Protein AF-A0A2S9FLQ2-F1 (afdb_monomer)

Nearest PDB structures (foldseek):
  8p84-assembly1_A  TM=8.919E-01  e=2.067E-14  Thermoanaerobacterales bacterium
  2yg7-assembly2_B  TM=8.936E-01  e=4.300E-13  Rhodococcus erythropolis
  3rha-assembly1_A  TM=8.968E-01  e=7.988E-13  Paenarthrobacter aurescens TC1
  2yg5-assembly1_A-2  TM=8.968E-01  e=7.508E-13  Rhodococcus erythropolis
  8i6i-assembly1_C  TM=8.805E-01  e=1.012E-11  Acinetobacter sp. YT-02

Radius of gyration: 21.96 Å; Cα contacts (8 Å, |Δi|>4): 273; chains: 1; bounding box: 47×31×59 Å

Structure (mmCIF, N/CA/C/O backbone):
data_AF-A0A2S9FLQ2-F1
#
_entry.id   AF-A0A2S9FLQ2-F1
#
loop_
_atom_site.group_PDB
_atom_site.id
_atom_site.type_symbol
_atom_site.label_atom_id
_atom_site.label_alt_id
_atom_site.label_comp_id
_atom_site.label_asym_id
_atom_site.label_entity_id
_atom_site.label_seq_id
_atom_site.pdbx_PDB_ins_code
_atom_site.Cartn_x
_atom_site.Cartn_y
_atom_site.Cartn_z
_atom_site.occupancy
_atom_site.B_iso_or_equiv
_atom_site.auth_seq_id
_atom_site.auth_comp_id
_atom_site.auth_asym_id
_atom_site.auth_atom_id
_atom_site.pdbx_PDB_model_num
ATOM 1 N N . PRO A 1 1 ? 5.983 7.754 -16.427 1.00 94.06 1 PRO A N 1
ATOM 2 C CA . PRO A 1 1 ? 6.305 6.312 -16.487 1.00 94.06 1 PRO A CA 1
ATOM 3 C C . PRO A 1 1 ? 7.394 6.041 -17.525 1.00 94.06 1 PRO A C 1
ATOM 5 O O . PRO A 1 1 ? 7.397 6.729 -18.542 1.00 94.06 1 PRO A O 1
ATOM 8 N N . VAL A 1 2 ? 8.304 5.092 -17.286 1.00 97.19 2 VAL A N 1
ATOM 9 C CA . VAL A 1 2 ? 9.251 4.645 -18.326 1.00 97.19 2 VAL A CA 1
ATOM 10 C C . VAL A 1 2 ? 8.485 3.828 -19.366 1.00 97.19 2 VAL A C 1
ATOM 12 O O . VAL A 1 2 ? 7.647 3.011 -18.997 1.00 97.19 2 VAL A O 1
ATOM 15 N N . ARG A 1 3 ? 8.747 4.089 -20.649 1.00 97.44 3 ARG A N 1
ATOM 16 C CA . ARG A 1 3 ? 8.079 3.450 -21.792 1.00 97.44 3 ARG A CA 1
ATOM 17 C C . ARG A 1 3 ? 9.031 2.584 -22.598 1.00 97.44 3 ARG A C 1
ATOM 19 O O . ARG A 1 3 ? 8.656 1.485 -22.976 1.00 97.44 3 ARG A O 1
ATOM 26 N N . VAL A 1 4 ? 10.250 3.069 -22.830 1.00 98.31 4 VAL A N 1
ATOM 27 C CA . VAL A 1 4 ? 11.249 2.386 -23.660 1.00 98.31 4 VAL A CA 1
ATOM 28 C C . VAL A 1 4 ? 12.628 2.524 -23.024 1.00 98.31 4 VAL A C 1
ATOM 30 O O . VAL A 1 4 ? 12.974 3.594 -22.514 1.00 98.31 4 VAL A O 1
ATOM 33 N N . ILE A 1 5 ? 13.418 1.456 -23.064 1.00 98.38 5 ILE A N 1
ATOM 34 C CA . ILE A 1 5 ? 14.848 1.462 -22.758 1.00 98.38 5 ILE A CA 1
ATOM 35 C C . ILE A 1 5 ? 15.593 0.915 -23.975 1.00 98.38 5 ILE A C 1
ATOM 37 O O . ILE A 1 5 ? 15.502 -0.271 -24.291 1.00 98.38 5 ILE A O 1
ATOM 41 N N . THR A 1 6 ? 16.368 1.777 -24.626 1.00 98.50 6 THR A N 1
ATOM 42 C CA . THR A 1 6 ? 17.145 1.438 -25.821 1.00 98.50 6 THR A CA 1
ATOM 43 C C . THR A 1 6 ? 18.629 1.403 -25.497 1.00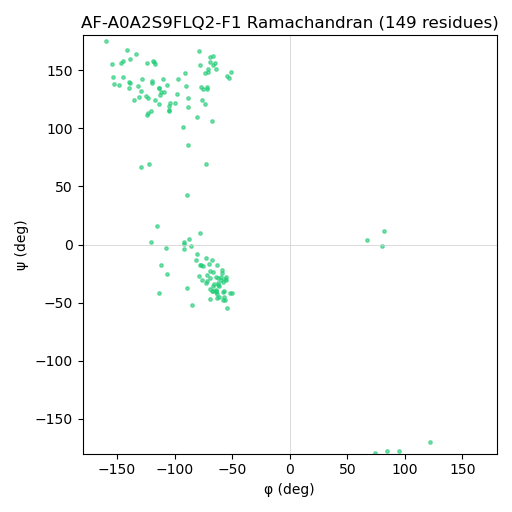 98.50 6 THR A C 1
ATOM 45 O O . THR A 1 6 ? 19.163 2.342 -24.912 1.00 98.50 6 THR A O 1
ATOM 48 N N . ARG A 1 7 ? 19.323 0.344 -25.911 1.00 98.00 7 ARG A N 1
ATOM 49 C CA . ARG A 1 7 ? 20.782 0.269 -25.910 1.00 98.00 7 ARG A CA 1
ATOM 50 C C . ARG A 1 7 ? 21.324 0.822 -27.222 1.00 98.00 7 ARG A C 1
ATOM 52 O O . ARG A 1 7 ? 21.068 0.276 -28.291 1.00 98.00 7 ARG A O 1
ATOM 59 N N . ASN A 1 8 ? 22.109 1.883 -27.116 1.00 97.56 8 ASN A N 1
ATOM 60 C CA . ASN A 1 8 ? 22.751 2.543 -28.242 1.00 97.56 8 ASN A CA 1
ATOM 61 C C . ASN A 1 8 ? 24.003 1.779 -28.703 1.00 97.56 8 ASN A C 1
ATOM 63 O O . ASN A 1 8 ? 24.539 0.916 -27.999 1.00 97.56 8 ASN A O 1
ATOM 67 N N . ILE A 1 9 ? 24.498 2.130 -29.894 1.00 96.44 9 ILE A N 1
ATOM 68 C CA . ILE A 1 9 ? 25.705 1.532 -30.493 1.00 96.44 9 ILE A CA 1
ATOM 69 C C . ILE A 1 9 ? 26.944 1.780 -29.618 1.00 96.44 9 ILE A C 1
ATOM 71 O O . ILE A 1 9 ? 27.790 0.901 -29.492 1.00 96.44 9 ILE A O 1
ATOM 75 N N . ASP A 1 10 ? 27.021 2.942 -28.966 1.00 96.62 10 ASP A N 1
ATOM 76 C CA . ASP A 1 10 ? 28.098 3.320 -28.039 1.00 96.62 10 ASP A CA 1
ATOM 77 C C . ASP A 1 10 ? 27.965 2.683 -26.639 1.00 96.62 10 ASP A C 1
ATOM 79 O O . ASP A 1 10 ? 28.682 3.050 -25.711 1.00 96.62 10 ASP A O 1
ATOM 83 N N . HIS A 1 11 ? 27.045 1.724 -26.489 1.00 94.94 11 HIS A N 1
ATOM 84 C CA . HIS A 1 11 ? 26.702 1.023 -25.252 1.00 94.94 11 HIS A CA 1
ATOM 85 C C . HIS A 1 11 ? 26.043 1.867 -24.160 1.00 94.94 11 HIS A C 1
ATOM 87 O O . HIS A 1 11 ? 25.739 1.320 -23.097 1.00 94.94 11 HIS A O 1
ATOM 93 N N . THR A 1 12 ? 25.751 3.143 -24.412 1.00 98.12 12 THR A N 1
ATOM 94 C CA . THR A 1 12 ? 24.873 3.911 -23.528 1.00 98.12 12 THR A CA 1
ATOM 95 C C . THR A 1 12 ? 23.432 3.410 -23.630 1.00 98.12 12 THR A C 1
ATOM 97 O O . THR A 1 12 ? 23.043 2.717 -24.574 1.00 98.12 12 THR A O 1
ATOM 100 N N . LEU A 1 13 ? 22.631 3.740 -22.625 1.00 98.56 13 LEU A N 1
ATOM 101 C CA . LEU A 1 13 ? 21.210 3.441 -22.562 1.00 98.56 13 LEU A CA 1
ATOM 102 C C . LEU A 1 13 ? 20.427 4.745 -22.655 1.00 98.56 13 LEU A C 1
ATOM 104 O O . LEU A 1 13 ? 20.704 5.686 -21.912 1.00 98.56 13 LEU A O 1
ATOM 108 N N . THR A 1 14 ? 19.427 4.772 -23.525 1.00 98.56 14 THR A N 1
ATOM 109 C CA . THR A 1 14 ? 18.437 5.841 -23.612 1.00 98.56 14 THR A CA 1
ATOM 110 C C . THR A 1 14 ? 17.133 5.364 -22.988 1.00 98.56 14 THR A C 1
ATOM 112 O O . THR A 1 14 ? 16.562 4.363 -23.411 1.00 98.56 14 THR A O 1
ATOM 115 N N . VAL A 1 15 ? 16.665 6.082 -21.970 1.00 98.50 15 VAL A N 1
ATOM 116 C CA . VAL A 1 15 ? 15.405 5.829 -21.268 1.00 98.50 15 VAL A CA 1
ATOM 117 C C . VAL A 1 15 ? 14.392 6.869 -21.714 1.00 98.50 15 VAL A C 1
ATOM 119 O O . VAL A 1 15 ? 14.561 8.057 -21.438 1.00 98.50 15 VAL A O 1
ATOM 122 N N . THR A 1 16 ? 13.326 6.429 -22.372 1.00 98.38 16 THR A N 1
ATOM 123 C CA . THR A 1 16 ? 12.200 7.283 -22.754 1.00 98.38 16 THR A CA 1
ATOM 124 C C . THR A 1 16 ? 11.078 7.125 -21.743 1.00 98.38 16 THR A C 1
ATOM 126 O O . THR A 1 16 ? 10.658 6.014 -21.411 1.00 98.38 16 THR A O 1
ATOM 129 N N . SER A 1 17 ? 10.576 8.250 -21.247 1.00 97.31 17 SER A N 1
ATOM 130 C CA . SER A 1 17 ? 9.494 8.306 -20.273 1.00 97.31 17 SER A CA 1
ATOM 131 C C . SER A 1 17 ? 8.543 9.461 -20.575 1.00 97.31 17 SER A C 1
ATOM 133 O O . SER A 1 17 ? 8.887 10.379 -21.317 1.00 97.31 17 SER A O 1
ATOM 135 N N . ASP A 1 18 ? 7.383 9.465 -19.921 1.00 94.44 18 ASP A N 1
ATOM 136 C CA . ASP A 1 18 ? 6.425 10.580 -20.003 1.00 94.44 18 ASP A CA 1
ATOM 137 C C . ASP A 1 18 ? 7.033 11.926 -19.538 1.00 94.44 18 ASP A C 1
ATOM 139 O O . ASP A 1 18 ? 6.549 12.988 -19.912 1.00 94.44 18 ASP A O 1
ATOM 143 N N . GLY A 1 19 ? 8.102 11.888 -18.729 1.00 94.81 19 GLY A N 1
ATOM 144 C CA . GLY A 1 19 ? 8.824 13.070 -18.244 1.00 94.81 19 GLY A CA 1
ATOM 145 C C . GLY A 1 19 ? 10.002 13.502 -19.123 1.00 94.81 19 GLY A C 1
ATOM 146 O O . GLY A 1 19 ? 10.708 14.439 -18.761 1.00 94.81 19 GLY A O 1
ATOM 147 N N . GLY A 1 20 ? 10.245 12.820 -20.246 1.00 96.62 20 GLY A N 1
ATOM 148 C CA . GLY A 1 20 ? 11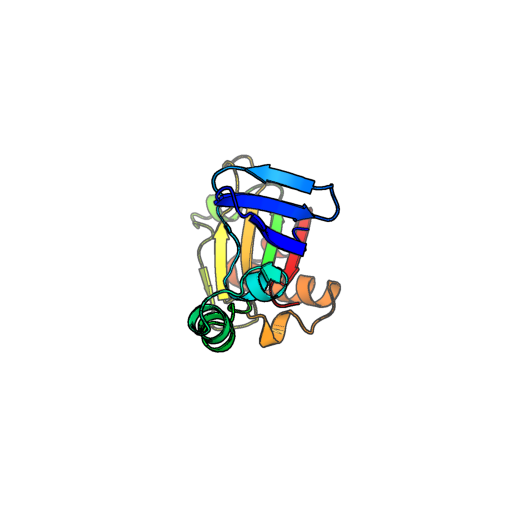.352 13.105 -21.155 1.00 96.62 20 GLY A CA 1
ATOM 149 C C . GLY A 1 20 ? 12.290 11.920 -21.374 1.00 96.62 20 GLY A C 1
ATOM 150 O O . GLY A 1 20 ? 12.000 10.778 -21.001 1.00 96.62 20 GLY A O 1
ATOM 151 N N . THR A 1 21 ? 13.417 12.217 -22.021 1.00 98.12 21 THR A N 1
ATOM 152 C CA . THR A 1 21 ? 14.434 11.238 -22.417 1.00 98.12 21 THR A CA 1
ATOM 153 C C . THR A 1 21 ? 15.72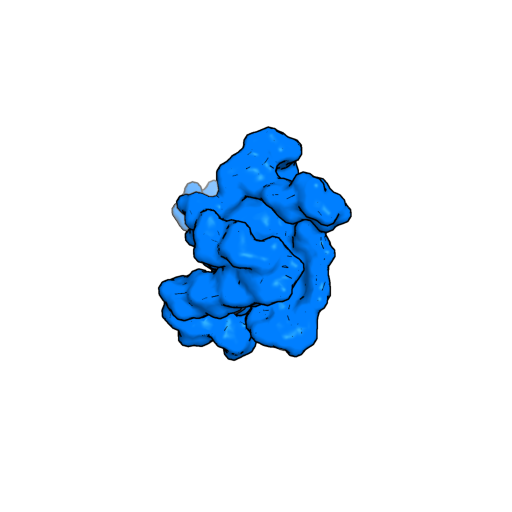7 11.470 -21.647 1.00 98.12 21 THR A C 1
ATOM 155 O O . THR A 1 21 ? 16.191 12.604 -21.538 1.00 98.12 21 THR A O 1
ATOM 158 N N . PHE A 1 22 ? 16.317 10.388 -21.148 1.00 98.12 22 PHE A N 1
ATOM 159 C CA . PHE A 1 22 ? 17.537 10.408 -20.346 1.00 98.12 22 PHE A CA 1
ATOM 160 C C . PHE A 1 22 ? 18.561 9.440 -20.934 1.00 98.12 22 PHE A C 1
ATOM 162 O O . PHE A 1 22 ? 18.190 8.348 -21.361 1.00 98.12 22 PHE A O 1
ATOM 169 N N . THR A 1 23 ? 19.841 9.807 -20.915 1.00 98.06 23 THR A N 1
ATOM 170 C CA . THR A 1 23 ? 20.939 8.925 -21.336 1.00 98.06 23 THR A CA 1
ATOM 171 C C . THR A 1 23 ? 21.814 8.583 -20.138 1.00 98.06 23 THR A C 1
ATOM 173 O O . THR A 1 23 ? 22.164 9.465 -19.354 1.00 98.06 23 THR A O 1
ATOM 176 N N . ALA A 1 24 ? 22.176 7.310 -19.992 1.00 97.94 24 ALA A N 1
ATOM 177 C CA . ALA A 1 24 ? 23.016 6.822 -18.904 1.00 97.94 24 ALA A CA 1
ATOM 178 C C . ALA A 1 24 ? 23.938 5.686 -19.369 1.00 97.94 24 ALA A C 1
ATOM 180 O O . ALA A 1 24 ? 23.646 4.992 -20.338 1.00 97.94 24 ALA A O 1
ATOM 181 N N . GLY A 1 25 ? 25.038 5.451 -18.650 1.00 98.19 25 GLY A N 1
ATOM 182 C CA . GLY A 1 25 ? 25.883 4.269 -18.875 1.00 98.19 25 GLY A CA 1
ATOM 183 C C . GLY A 1 25 ? 25.301 2.979 -18.282 1.00 98.19 25 GLY A C 1
ATOM 184 O O . GLY A 1 25 ? 25.715 1.881 -18.639 1.00 98.19 25 GLY A O 1
ATOM 185 N N . THR A 1 26 ? 24.348 3.081 -17.352 1.00 97.81 26 THR A N 1
ATOM 186 C CA . THR A 1 26 ? 23.712 1.935 -16.684 1.00 97.81 26 THR A CA 1
ATOM 187 C C . THR A 1 26 ? 22.313 2.324 -16.213 1.00 97.81 26 THR A C 1
ATOM 189 O O . THR A 1 26 ? 22.101 3.454 -15.778 1.00 97.81 26 THR A O 1
ATOM 192 N N . VAL A 1 27 ? 21.367 1.384 -16.279 1.00 97.50 27 VAL A N 1
ATOM 193 C CA . VAL A 1 27 ? 19.988 1.542 -15.794 1.00 97.50 27 VAL A CA 1
ATOM 194 C C . VAL A 1 27 ? 19.646 0.363 -14.887 1.00 97.50 27 VAL A C 1
ATOM 196 O O . VAL A 1 27 ? 19.867 -0.788 -15.258 1.00 97.50 27 VAL A O 1
ATOM 199 N N . VAL A 1 28 ? 19.081 0.646 -13.711 1.00 97.25 28 VAL A N 1
ATOM 200 C CA . VAL A 1 28 ? 18.546 -0.371 -12.795 1.00 97.25 28 VAL A CA 1
ATOM 201 C C . VAL A 1 28 ? 17.022 -0.352 -12.875 1.00 97.25 28 VAL A C 1
ATOM 203 O O . VAL A 1 28 ? 16.385 0.627 -12.494 1.00 97.25 28 VAL A O 1
ATOM 206 N N . VAL A 1 29 ? 16.427 -1.441 -13.362 1.00 95.94 29 VAL A N 1
ATOM 207 C CA . VAL A 1 29 ? 14.967 -1.595 -13.459 1.00 95.94 29 VAL A CA 1
ATOM 208 C C . VAL A 1 29 ? 14.428 -2.187 -12.153 1.00 95.94 29 VAL A C 1
ATOM 210 O O . VAL A 1 29 ? 14.268 -3.399 -12.013 1.00 95.94 29 VAL A O 1
ATOM 213 N N . ALA A 1 30 ? 14.169 -1.314 -11.178 1.00 96.38 30 ALA A N 1
ATOM 214 C CA . ALA A 1 30 ? 13.739 -1.668 -9.821 1.00 96.38 30 ALA A CA 1
ATOM 215 C C . ALA A 1 30 ? 12.207 -1.779 -9.669 1.00 96.38 30 ALA A C 1
ATOM 217 O O . ALA A 1 30 ? 11.634 -1.288 -8.700 1.00 96.38 30 ALA A O 1
ATOM 218 N N . VAL A 1 31 ? 11.535 -2.407 -10.639 1.00 94.31 31 VAL A N 1
ATOM 219 C CA . VAL A 1 31 ? 10.087 -2.686 -10.586 1.00 94.31 31 VAL A CA 1
ATOM 220 C C . VAL A 1 31 ? 9.816 -4.198 -10.581 1.00 94.31 31 VAL A C 1
ATOM 222 O O . VAL A 1 31 ? 10.665 -4.965 -11.073 1.00 94.31 31 VAL A O 1
ATOM 225 N N . PRO A 1 32 ? 8.654 -4.644 -10.049 1.00 92.31 32 PRO A N 1
ATOM 226 C CA . PRO A 1 32 ? 8.240 -6.044 -10.095 1.00 92.31 32 PRO A CA 1
ATOM 227 C C . PRO A 1 32 ? 8.318 -6.625 -11.514 1.00 92.31 32 PRO A C 1
ATOM 229 O O . PRO A 1 32 ? 8.091 -5.883 -12.474 1.00 92.31 32 PRO A O 1
ATOM 232 N N . PRO A 1 33 ? 8.613 -7.930 -11.679 1.00 91.19 33 PRO A N 1
ATOM 233 C CA . PRO A 1 33 ? 8.699 -8.563 -12.996 1.00 91.19 33 PRO A CA 1
ATOM 234 C C . PRO A 1 33 ? 7.484 -8.289 -13.887 1.00 91.19 33 PRO A C 1
ATOM 236 O O . PRO A 1 33 ? 7.649 -7.968 -15.062 1.00 91.19 33 PRO A O 1
ATOM 239 N N . GLU A 1 34 ? 6.277 -8.338 -13.325 1.00 90.00 34 GLU A N 1
ATOM 240 C CA . GLU A 1 34 ? 5.030 -8.036 -14.034 1.00 90.00 34 GLU A CA 1
ATOM 241 C C . GLU A 1 34 ? 5.027 -6.630 -14.657 1.00 90.00 34 GLU A C 1
ATOM 243 O O . GLU A 1 34 ? 4.746 -6.472 -15.844 1.00 90.00 34 GLU A O 1
ATOM 248 N N . HIS A 1 35 ? 5.467 -5.613 -13.912 1.00 92.12 35 HIS A N 1
ATOM 249 C CA . HIS A 1 3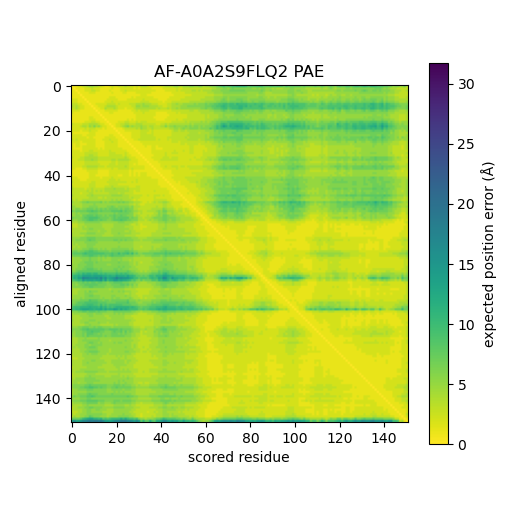5 ? 5.487 -4.222 -14.378 1.00 92.12 35 HIS A CA 1
ATOM 250 C C . HIS A 1 35 ? 6.535 -3.958 -15.468 1.00 92.12 35 HIS A C 1
ATOM 252 O O . HIS A 1 35 ? 6.444 -2.957 -16.178 1.00 92.12 35 HIS A O 1
ATOM 258 N N . ARG A 1 36 ? 7.521 -4.848 -15.645 1.00 92.38 36 ARG A N 1
ATOM 259 C CA . ARG A 1 36 ? 8.501 -4.733 -16.739 1.00 92.38 36 ARG A CA 1
ATOM 260 C C . ARG A 1 36 ? 7.853 -4.926 -18.105 1.00 92.38 36 ARG A C 1
ATOM 262 O O . ARG A 1 36 ? 8.375 -4.396 -19.073 1.00 92.38 36 ARG A O 1
ATOM 269 N N . GLY A 1 37 ? 6.714 -5.621 -18.179 1.00 89.88 37 GLY A N 1
ATOM 270 C CA . GLY A 1 37 ? 5.955 -5.785 -19.421 1.00 89.88 37 GLY A CA 1
ATOM 271 C C . GLY A 1 37 ? 5.412 -4.473 -20.000 1.00 89.88 37 GLY A C 1
ATOM 272 O O . GLY A 1 37 ? 5.082 -4.426 -21.178 1.00 89.88 37 GLY A O 1
ATOM 273 N N . ALA A 1 38 ? 5.353 -3.401 -19.201 1.00 92.94 38 ALA A N 1
ATOM 274 C CA . ALA A 1 38 ? 4.979 -2.062 -19.658 1.00 92.94 38 ALA A CA 1
ATOM 275 C C . ALA A 1 38 ? 6.161 -1.247 -20.226 1.00 92.94 38 ALA A C 1
ATOM 277 O O . ALA A 1 38 ? 5.966 -0.101 -20.636 1.00 92.94 38 ALA A O 1
ATOM 278 N N . ILE A 1 39 ? 7.375 -1.811 -20.216 1.00 96.62 39 ILE A N 1
ATOM 279 C CA . ILE A 1 39 ? 8.598 -1.192 -20.729 1.00 96.62 39 ILE A CA 1
ATOM 280 C C . ILE A 1 39 ? 9.059 -1.988 -21.950 1.00 96.62 39 ILE A C 1
ATOM 282 O O . ILE A 1 39 ? 9.355 -3.177 -21.856 1.00 96.62 39 ILE A O 1
ATOM 286 N N . GLU A 1 40 ? 9.162 -1.321 -23.091 1.00 97.06 40 GLU A N 1
ATOM 287 C CA . GLU A 1 40 ? 9.816 -1.878 -24.268 1.00 97.06 40 GLU A CA 1
ATOM 288 C C . GLU A 1 40 ? 11.338 -1.854 -24.077 1.00 97.06 40 GLU A C 1
ATOM 290 O O . GLU A 1 40 ? 11.912 -0.844 -23.662 1.00 97.06 40 GLU A O 1
ATOM 295 N N . PHE A 1 41 ? 12.005 -2.962 -24.390 1.00 97.56 41 PHE A N 1
ATOM 296 C CA . PHE A 1 41 ? 13.462 -3.054 -24.379 1.00 97.56 41 PHE A CA 1
ATOM 297 C C . PHE A 1 41 ? 13.959 -3.228 -25.810 1.00 97.56 41 PHE A C 1
ATOM 299 O O . PHE A 1 41 ? 13.493 -4.119 -26.516 1.00 97.56 41 PHE A O 1
ATOM 306 N N . ALA A 1 42 ? 14.913 -2.394 -26.224 1.00 97.25 42 ALA A N 1
ATOM 307 C CA . ALA A 1 42 ? 15.529 -2.455 -27.544 1.00 97.25 42 ALA A CA 1
ATOM 308 C C . ALA A 1 42 ? 17.061 -2.586 -27.406 1.00 97.25 42 ALA A C 1
ATOM 310 O O . ALA A 1 42 ? 17.713 -1.634 -26.975 1.00 97.25 42 ALA A O 1
ATOM 311 N N . PRO A 1 43 ? 17.680 -3.730 -27.760 1.00 95.94 43 PRO A N 1
ATOM 312 C CA . PRO A 1 43 ? 17.042 -4.960 -28.236 1.00 95.94 43 PRO A CA 1
ATOM 313 C C . PRO A 1 43 ? 16.189 -5.636 -27.152 1.00 95.94 43 PRO A C 1
ATOM 315 O O . PRO A 1 43 ? 16.359 -5.357 -25.962 1.00 95.94 43 PRO A O 1
ATOM 318 N N . GLU A 1 44 ? 15.301 -6.537 -27.581 1.00 96.06 44 GLU A N 1
ATOM 319 C CA . GLU A 1 44 ? 14.438 -7.308 -26.681 1.00 96.06 44 GLU A CA 1
ATOM 320 C C . GLU A 1 44 ? 15.255 -8.053 -25.615 1.00 96.06 44 GLU A C 1
ATOM 322 O O . GLU A 1 44 ? 16.367 -8.535 -25.863 1.00 96.06 44 GLU A O 1
ATOM 327 N N . LEU A 1 45 ? 14.686 -8.158 -24.411 1.00 94.31 45 LEU A N 1
ATOM 328 C CA . LEU A 1 45 ? 15.257 -8.990 -23.356 1.00 94.31 45 LEU A CA 1
ATOM 329 C C . LEU A 1 45 ? 15.124 -10.482 -23.705 1.00 94.31 45 LEU A C 1
ATOM 331 O O . LEU A 1 45 ? 14.210 -10.865 -24.436 1.00 94.31 45 LEU A O 1
ATOM 335 N N . PRO A 1 46 ? 15.978 -11.348 -23.127 1.00 95.62 46 PRO A N 1
ATOM 336 C CA . PRO A 1 46 ? 15.806 -12.794 -23.221 1.00 95.62 46 PRO A CA 1
ATOM 337 C C . PRO A 1 46 ? 14.399 -13.243 -22.795 1.00 95.62 46 PRO A C 1
ATOM 339 O O . PRO A 1 46 ? 13.814 -12.696 -21.853 1.00 95.62 46 PRO A O 1
ATOM 342 N N . ALA A 1 47 ? 13.857 -14.254 -23.480 1.00 94.62 47 ALA A N 1
ATOM 343 C CA . ALA A 1 47 ? 12.468 -14.694 -23.328 1.00 94.62 47 ALA A CA 1
ATOM 344 C C . ALA A 1 47 ? 12.110 -15.131 -21.894 1.00 94.62 47 ALA A C 1
ATOM 346 O O . ALA A 1 47 ? 10.948 -15.054 -21.488 1.00 94.62 47 ALA A O 1
ATOM 347 N N . GLU A 1 48 ? 13.096 -15.552 -21.102 1.00 94.69 48 GLU A N 1
ATOM 348 C CA . GLU A 1 48 ? 12.951 -15.937 -19.698 1.00 94.69 48 GLU A CA 1
ATOM 349 C C . GLU A 1 48 ? 12.383 -14.797 -18.843 1.00 94.69 48 GLU A C 1
ATOM 351 O O . GLU A 1 48 ? 11.620 -15.056 -17.913 1.00 94.69 48 GLU A O 1
ATOM 356 N N . TYR A 1 49 ? 12.681 -13.535 -19.175 1.00 91.94 49 TYR A N 1
ATOM 357 C CA . TYR A 1 49 ? 12.129 -12.381 -18.460 1.00 91.94 49 TYR A CA 1
ATOM 358 C C . TYR A 1 49 ? 10.621 -12.244 -18.674 1.00 91.94 49 TYR A C 1
ATOM 360 O O . TYR A 1 49 ? 9.894 -11.971 -17.720 1.00 91.94 49 TYR A O 1
ATOM 368 N N . THR A 1 50 ? 10.136 -12.492 -19.892 1.00 89.75 50 THR A N 1
ATOM 369 C CA . THR A 1 50 ? 8.696 -12.532 -20.177 1.00 89.75 50 THR A CA 1
ATOM 370 C C . THR A 1 50 ? 8.032 -13.742 -19.521 1.00 89.75 50 THR A C 1
ATOM 372 O O . THR A 1 50 ? 6.913 -13.630 -19.020 1.00 89.75 50 THR A O 1
ATOM 375 N N . GLN A 1 51 ? 8.703 -14.898 -19.492 1.00 93.19 51 GLN A N 1
ATOM 376 C CA . GLN A 1 51 ? 8.169 -16.101 -18.845 1.00 93.19 51 GLN A CA 1
ATOM 377 C C . GLN A 1 51 ? 8.051 -15.939 -17.329 1.00 93.19 51 GLN A C 1
ATOM 379 O O . GLN A 1 51 ? 7.045 -16.363 -16.761 1.00 93.19 51 GLN A O 1
ATOM 384 N N . LEU A 1 52 ? 9.025 -15.294 -16.681 1.00 92.12 52 LEU A N 1
ATOM 385 C CA . LEU A 1 52 ? 8.999 -15.038 -15.242 1.00 92.12 52 LEU A CA 1
ATOM 386 C C . LEU A 1 52 ? 7.735 -14.274 -14.838 1.00 92.12 52 LEU A C 1
ATOM 388 O O . LEU A 1 52 ? 7.033 -14.697 -13.925 1.00 92.12 52 LEU A O 1
ATOM 392 N N . SER A 1 53 ? 7.399 -13.202 -15.555 1.00 88.31 53 SER A N 1
ATOM 393 C CA . SER A 1 53 ? 6.213 -12.391 -15.260 1.00 88.31 53 SER A CA 1
ATOM 394 C C . SER A 1 53 ? 4.900 -13.170 -15.388 1.00 88.31 53 SER A C 1
ATOM 396 O O . SER A 1 53 ? 3.950 -12.872 -14.677 1.00 88.31 53 SER A O 1
ATOM 398 N N . ARG A 1 54 ? 4.840 -14.191 -16.254 1.00 89.06 54 ARG A N 1
ATOM 399 C CA . ARG A 1 54 ? 3.643 -15.037 -16.431 1.00 89.06 54 ARG A CA 1
ATOM 400 C C . ARG A 1 54 ? 3.471 -16.094 -15.342 1.00 89.06 54 ARG A C 1
ATOM 402 O O . ARG A 1 54 ? 2.352 -16.530 -15.103 1.00 89.06 54 ARG A O 1
ATOM 409 N N . HIS A 1 55 ? 4.565 -16.526 -14.720 1.00 92.38 55 HIS A N 1
ATOM 410 C CA . HIS A 1 55 ? 4.565 -17.613 -13.734 1.00 92.38 55 HIS A CA 1
ATOM 411 C C . HIS A 1 55 ? 4.778 -17.125 -12.296 1.00 92.38 55 HIS A C 1
ATOM 413 O O . HIS A 1 55 ? 4.738 -17.929 -11.368 1.00 92.38 55 HIS A O 1
ATOM 419 N N . TRP A 1 56 ? 4.998 -15.822 -12.105 1.00 90.50 56 TRP A N 1
ATOM 420 C CA . TRP A 1 56 ? 5.196 -15.190 -10.803 1.00 90.50 56 TRP A CA 1
ATOM 421 C C . TRP A 1 56 ? 4.274 -13.967 -10.641 1.00 90.50 56 TRP A C 1
ATOM 423 O O . TRP A 1 56 ? 4.756 -12.828 -10.625 1.00 90.50 56 TRP A O 1
ATOM 433 N N . PRO A 1 57 ? 2.944 -14.170 -10.567 1.00 87.06 57 PRO A N 1
ATOM 434 C CA . PRO A 1 57 ? 2.010 -13.074 -10.325 1.00 87.06 57 PRO A CA 1
ATOM 435 C C . PRO A 1 57 ? 2.202 -12.494 -8.918 1.00 87.06 57 PRO A C 1
ATOM 437 O O . PRO A 1 57 ? 2.671 -13.180 -8.004 1.00 87.06 57 PRO A O 1
ATOM 440 N N . GLN A 1 58 ? 1.839 -11.225 -8.734 1.00 89.12 58 GLN A N 1
ATOM 441 C CA . GLN A 1 58 ? 1.772 -10.643 -7.395 1.00 89.12 58 GLN A CA 1
ATOM 442 C C . GLN A 1 58 ? 0.590 -11.227 -6.608 1.00 89.12 58 GLN A C 1
ATOM 444 O O . GLN A 1 58 ? -0.444 -11.588 -7.168 1.00 89.12 58 GLN A O 1
ATOM 449 N N . GLY A 1 59 ? 0.752 -11.336 -5.289 1.00 90.00 59 GLY A N 1
ATOM 450 C CA . GLY A 1 59 ? -0.357 -11.682 -4.404 1.00 90.00 59 GLY A CA 1
ATOM 451 C C . GLY A 1 59 ? -1.354 -10.529 -4.298 1.00 90.00 59 GLY A C 1
ATOM 452 O O . GLY A 1 59 ? -0.975 -9.366 -4.411 1.00 90.00 59 GLY A O 1
ATOM 453 N N . HIS A 1 60 ? -2.622 -10.852 -4.051 1.00 91.19 60 HIS A N 1
ATOM 454 C CA . HIS A 1 60 ? -3.659 -9.859 -3.784 1.00 91.19 60 HIS A CA 1
ATOM 455 C C . HIS A 1 60 ? -3.880 -9.788 -2.278 1.00 91.19 60 HIS A C 1
ATOM 457 O O . HIS A 1 60 ? -4.170 -10.802 -1.640 1.00 91.1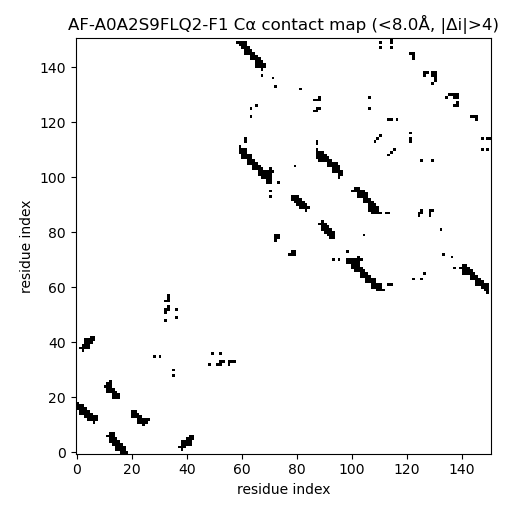9 60 HIS A O 1
ATOM 463 N N . LEU A 1 61 ? -3.706 -8.601 -1.710 1.00 93.81 61 LEU A N 1
ATOM 464 C CA . LEU A 1 61 ? -3.826 -8.377 -0.280 1.00 93.81 61 LEU A CA 1
ATOM 465 C C . LEU A 1 61 ? -4.243 -6.940 -0.033 1.00 93.81 61 LEU A C 1
ATOM 467 O O . LEU A 1 61 ? -3.693 -6.029 -0.645 1.00 93.81 61 LEU A O 1
ATOM 471 N N . SER A 1 62 ? -5.150 -6.735 0.905 1.00 97.19 62 SER A N 1
ATOM 472 C CA . SER A 1 62 ? -5.661 -5.405 1.206 1.00 97.19 62 SER A CA 1
ATOM 473 C C . SER A 1 62 ? -5.342 -5.037 2.643 1.00 97.19 62 SER A C 1
ATOM 475 O O . SER A 1 62 ? -4.987 -5.884 3.467 1.00 97.19 62 SER A O 1
ATOM 477 N N . LYS A 1 63 ? -5.329 -3.737 2.921 1.00 98.38 63 LYS A N 1
ATOM 478 C CA . LYS A 1 63 ? -4.976 -3.213 4.240 1.00 98.38 63 LYS A CA 1
ATOM 479 C C . LYS A 1 63 ? -6.021 -2.213 4.670 1.00 98.38 63 LYS A C 1
ATOM 481 O O . LYS A 1 63 ? -6.276 -1.270 3.931 1.00 98.38 63 LYS A O 1
ATOM 486 N N . ALA A 1 64 ? -6.568 -2.411 5.859 1.00 98.50 64 ALA A N 1
ATOM 487 C CA . ALA A 1 64 ? -7.426 -1.466 6.548 1.00 98.50 64 ALA A CA 1
ATOM 488 C C . ALA A 1 64 ? -6.654 -0.833 7.709 1.00 98.50 64 ALA A C 1
ATOM 490 O O . ALA A 1 64 ? -5.955 -1.526 8.443 1.00 98.50 64 ALA A O 1
ATOM 491 N N . TYR A 1 65 ? -6.801 0.471 7.887 1.00 98.62 65 TYR A N 1
ATOM 492 C CA . TYR A 1 65 ? -6.199 1.251 8.956 1.00 98.62 65 TYR A CA 1
ATOM 493 C C . TYR A 1 65 ? -7.307 1.988 9.697 1.00 98.62 65 TYR A C 1
ATOM 495 O O . TYR A 1 65 ? -8.097 2.698 9.077 1.00 98.62 65 TYR A O 1
ATOM 503 N N . ALA A 1 66 ? -7.347 1.839 11.016 1.00 98.69 66 ALA A N 1
ATOM 504 C CA . ALA A 1 66 ? -8.208 2.622 11.892 1.00 98.69 66 ALA A CA 1
ATOM 505 C C . ALA A 1 66 ? -7.339 3.453 12.836 1.00 98.69 66 ALA A C 1
ATOM 507 O O . ALA A 1 66 ? -6.475 2.912 13.532 1.00 98.69 66 ALA A O 1
ATOM 508 N N . ALA A 1 67 ? -7.554 4.766 12.832 1.00 98.62 67 ALA A N 1
ATOM 509 C CA . ALA A 1 67 ? -6.903 5.691 13.741 1.00 98.62 67 ALA A CA 1
ATOM 510 C C . ALA A 1 67 ? -7.820 5.997 14.930 1.00 98.62 67 ALA A C 1
ATOM 512 O O . ALA A 1 67 ? -9.023 6.174 14.765 1.00 98.62 67 ALA A O 1
ATOM 513 N N . TYR A 1 68 ? -7.242 6.137 16.115 1.00 98.62 68 TYR A N 1
ATOM 514 C CA . TYR A 1 68 ? -7.901 6.493 17.368 1.00 98.62 68 TYR A CA 1
ATOM 515 C C . TYR A 1 68 ? -7.087 7.582 18.069 1.00 98.62 68 TYR A C 1
ATOM 517 O O . TYR A 1 68 ? -5.909 7.785 17.767 1.00 98.62 68 TYR A O 1
ATOM 525 N N . THR A 1 69 ? -7.684 8.269 19.041 1.00 97.88 69 THR A N 1
ATOM 526 C CA . THR A 1 69 ? -6.995 9.325 19.802 1.00 97.88 69 THR A CA 1
ATOM 527 C C . THR A 1 69 ? -5.727 8.811 20.493 1.00 97.88 69 THR A C 1
ATOM 529 O O . THR A 1 69 ? -4.705 9.488 20.475 1.00 97.88 69 THR A O 1
ATOM 532 N N . THR A 1 70 ? -5.767 7.598 21.049 1.00 97.88 70 THR A N 1
ATOM 533 C CA . THR A 1 70 ? -4.634 6.914 21.692 1.00 97.88 70 THR A CA 1
ATOM 534 C C . THR A 1 70 ? -4.631 5.430 21.307 1.00 97.88 70 THR A C 1
ATOM 536 O O . THR A 1 70 ? -5.675 4.908 20.899 1.00 97.88 70 THR A O 1
ATOM 539 N N . PRO A 1 71 ? -3.497 4.713 21.423 1.00 98.31 71 PRO A N 1
ATOM 540 C CA . PRO A 1 71 ? -3.450 3.258 21.270 1.00 98.31 71 PRO A CA 1
ATOM 541 C C . PRO A 1 71 ? -4.080 2.569 22.490 1.00 98.31 71 PRO A C 1
ATOM 543 O O . PRO A 1 71 ? -3.388 1.969 23.309 1.00 98.31 71 PRO A O 1
ATOM 546 N N . PHE A 1 72 ? -5.402 2.687 22.646 1.00 98.00 72 PHE A N 1
ATOM 547 C CA . PHE A 1 72 ? -6.129 2.267 23.852 1.00 98.00 72 PHE A CA 1
ATOM 548 C C . PHE A 1 72 ? -5.885 0.797 24.230 1.00 98.00 72 PHE A C 1
ATOM 550 O O . PHE A 1 72 ? -5.859 0.465 25.411 1.00 98.00 72 PHE A O 1
ATOM 557 N N . TRP A 1 73 ? -5.631 -0.076 23.251 1.00 98.25 73 TRP A N 1
ATOM 558 C CA . TRP A 1 73 ? -5.302 -1.484 23.483 1.00 98.25 73 TRP A CA 1
ATOM 559 C C . TRP A 1 73 ? -4.035 -1.669 24.331 1.00 98.25 73 TRP A C 1
ATOM 561 O O . TRP A 1 73 ? -3.962 -2.624 25.101 1.00 98.25 73 TRP A O 1
ATOM 571 N N . ARG A 1 74 ? -3.063 -0.745 24.262 1.00 97.81 74 ARG A N 1
ATOM 572 C CA . ARG A 1 74 ? -1.854 -0.790 25.101 1.00 97.81 74 ARG A CA 1
ATOM 573 C C . ARG A 1 74 ? -2.168 -0.570 26.577 1.00 97.81 74 ARG A C 1
ATOM 575 O O . ARG A 1 74 ? -1.535 -1.197 27.422 1.00 97.81 74 ARG A O 1
ATOM 582 N N . ALA A 1 75 ? -3.147 0.281 26.895 1.00 94.69 75 ALA A N 1
ATOM 583 C CA . ALA A 1 75 ? -3.571 0.521 28.278 1.00 94.69 75 ALA A CA 1
ATOM 584 C C . ALA A 1 75 ? -4.174 -0.741 28.922 1.00 94.69 75 ALA A C 1
ATOM 586 O O . ALA A 1 75 ? -4.034 -0.947 30.124 1.00 94.69 75 ALA A O 1
ATOM 587 N N . GLU A 1 76 ? -4.751 -1.617 28.098 1.00 93.56 76 GLU A N 1
ATOM 588 C CA . GLU A 1 76 ? -5.272 -2.934 28.484 1.00 93.56 76 GLU A CA 1
ATOM 589 C C . GLU A 1 76 ? -4.202 -4.047 28.429 1.00 93.56 76 GLU A C 1
ATOM 591 O O . GLU A 1 76 ? -4.495 -5.219 28.656 1.00 93.56 76 GLU A O 1
ATOM 596 N N . GLY A 1 77 ? -2.941 -3.701 28.142 1.00 96.25 77 GLY A N 1
ATOM 597 C CA . GLY A 1 77 ? -1.820 -4.643 28.090 1.00 96.25 77 GLY A CA 1
ATOM 598 C C . GLY A 1 77 ? -1.686 -5.427 26.780 1.00 96.25 77 GLY A C 1
ATOM 599 O O . GLY A 1 77 ? -0.895 -6.370 26.725 1.00 96.25 77 GLY A O 1
ATOM 600 N N . TYR A 1 78 ? -2.413 -5.054 25.723 1.00 97.88 78 TYR A N 1
ATOM 601 C CA . TYR A 1 78 ? -2.314 -5.693 24.409 1.00 97.88 78 TYR A CA 1
ATOM 602 C C . TYR A 1 78 ? -1.281 -5.008 23.505 1.00 97.88 78 TYR A C 1
ATOM 604 O O . TYR A 1 78 ? -1.104 -3.791 23.533 1.00 97.88 78 TYR A O 1
ATOM 612 N N . SER A 1 79 ? -0.629 -5.789 22.639 1.00 98.00 79 SER A N 1
ATOM 613 C CA . SER A 1 79 ? 0.355 -5.289 21.666 1.00 98.00 79 SER A CA 1
ATOM 614 C C . SER A 1 79 ? -0.265 -4.706 20.392 1.00 98.00 79 SER A C 1
ATOM 616 O O . SER A 1 79 ? 0.452 -4.101 19.602 1.00 98.00 79 SER A O 1
ATOM 618 N N . GLY A 1 80 ? -1.562 -4.934 20.157 1.00 97.88 80 GLY A N 1
ATOM 619 C CA . GLY A 1 80 ? -2.231 -4.666 18.877 1.00 97.88 80 GLY A CA 1
ATOM 620 C C . GLY A 1 80 ? -2.013 -5.748 17.809 1.00 97.88 80 GLY A C 1
ATOM 621 O O . GLY A 1 80 ? -2.574 -5.647 16.717 1.00 97.88 80 GLY A O 1
ATOM 622 N N . GLU A 1 81 ? -1.244 -6.800 18.111 1.00 98.38 81 GLU A N 1
ATOM 623 C CA . GLU A 1 81 ? -1.139 -7.996 17.271 1.00 98.38 81 GLU A CA 1
ATOM 624 C C . GLU A 1 81 ? -2.211 -9.019 17.652 1.00 98.38 81 GLU A C 1
ATOM 626 O O . GLU A 1 81 ? -2.320 -9.421 18.811 1.00 98.38 81 GLU A O 1
ATOM 631 N N . ALA A 1 82 ? -2.993 -9.447 16.666 1.00 97.62 82 ALA A N 1
ATOM 632 C CA . ALA A 1 82 ? -3.991 -10.495 16.807 1.00 97.62 82 ALA A CA 1
ATOM 633 C C . ALA A 1 82 ? -4.106 -11.293 15.506 1.00 97.62 82 ALA A C 1
ATOM 635 O O . ALA A 1 82 ? -3.797 -10.785 14.427 1.00 97.62 82 ALA A O 1
ATOM 636 N N . LEU A 1 83 ? 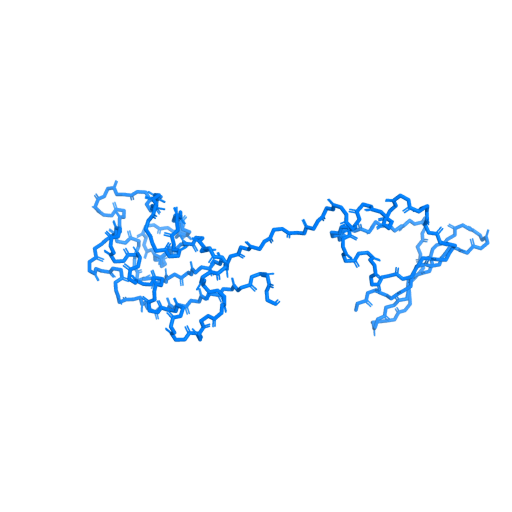-4.576 -12.535 15.619 1.00 97.38 83 LEU A N 1
ATOM 637 C CA . LEU A 1 83 ? -4.919 -13.409 14.501 1.00 97.38 83 LEU A CA 1
ATOM 638 C C . LEU A 1 83 ? -6.400 -13.767 14.594 1.00 97.38 83 LEU A C 1
ATOM 640 O O . LEU A 1 83 ? -6.888 -14.060 15.684 1.00 97.38 83 LEU A O 1
ATOM 644 N N . SER A 1 84 ? -7.085 -13.771 13.455 1.00 95.31 84 SER A N 1
ATOM 645 C CA . SER A 1 84 ? -8.486 -14.174 13.340 1.00 95.31 84 SER A CA 1
ATOM 646 C C . SER A 1 84 ? -8.648 -15.155 12.186 1.00 95.31 84 SER A C 1
ATOM 648 O O . SER A 1 84 ? -8.096 -14.950 11.103 1.00 95.31 84 SER A O 1
ATOM 650 N N . ASP A 1 85 ? -9.412 -16.216 12.414 1.00 93.81 85 ASP A N 1
ATOM 651 C CA . ASP A 1 85 ? -9.930 -17.118 11.384 1.00 93.81 85 ASP A CA 1
ATOM 652 C C . ASP A 1 85 ? -11.323 -16.695 10.880 1.00 93.81 85 ASP A C 1
ATOM 654 O O . ASP A 1 85 ? -11.844 -17.280 9.927 1.00 93.81 85 ASP A O 1
ATOM 658 N N . GLU A 1 86 ? -11.900 -15.645 11.471 1.00 88.62 86 GLU A N 1
ATOM 659 C CA . GLU A 1 86 ? -13.194 -15.079 11.109 1.00 88.62 86 GLU A CA 1
ATOM 660 C C . GLU A 1 86 ? -13.076 -13.696 10.457 1.00 88.62 86 GLU A C 1
ATOM 662 O O . GLU A 1 86 ? -12.299 -12.834 10.8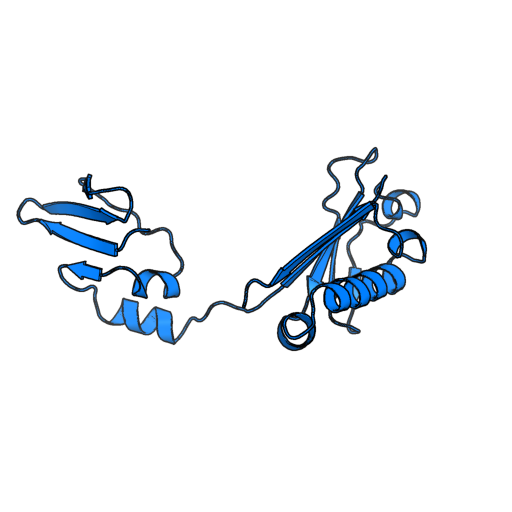76 1.00 88.62 86 GLU A O 1
ATOM 667 N N . GLY A 1 87 ? -13.940 -13.451 9.467 1.00 83.62 87 GLY A N 1
ATOM 668 C CA . GLY A 1 87 ? -14.052 -12.156 8.799 1.00 83.62 87 GLY A CA 1
ATOM 669 C C . GLY A 1 87 ? -12.891 -11.846 7.846 1.00 83.62 87 GLY A C 1
ATOM 670 O O . GLY A 1 87 ? -12.008 -12.672 7.624 1.00 83.62 87 GLY A O 1
ATOM 671 N N . PRO A 1 88 ? -12.909 -10.664 7.202 1.00 88.50 88 PRO A N 1
ATOM 672 C CA . PRO A 1 88 ? -11.877 -10.319 6.237 1.00 88.50 88 PRO A CA 1
ATOM 673 C C . PRO A 1 88 ? -10.562 -9.930 6.913 1.00 88.50 88 PRO A C 1
ATOM 675 O O . PRO A 1 88 ? -9.526 -10.171 6.311 1.00 88.50 88 PRO A O 1
ATOM 678 N N . VAL A 1 89 ? -10.582 -9.348 8.121 1.00 96.62 89 VAL A N 1
ATOM 679 C CA . VAL A 1 89 ? -9.373 -8.975 8.880 1.00 96.62 89 VAL A CA 1
ATOM 680 C C . VAL A 1 89 ? -8.822 -10.212 9.581 1.00 96.62 89 VAL A C 1
ATOM 682 O O . VAL A 1 89 ? -9.427 -10.682 10.537 1.00 96.62 89 VAL A O 1
ATOM 685 N N . PHE A 1 90 ? -7.673 -10.717 9.134 1.00 96.19 90 PHE A N 1
ATOM 686 C CA . PHE A 1 90 ? -7.124 -11.984 9.640 1.00 96.19 90 PHE A CA 1
ATOM 687 C C . PHE A 1 90 ? -5.836 -11.829 10.459 1.00 96.19 90 PHE A C 1
ATOM 689 O O . PHE A 1 90 ? -5.468 -12.734 11.204 1.00 96.19 90 PHE A O 1
ATOM 69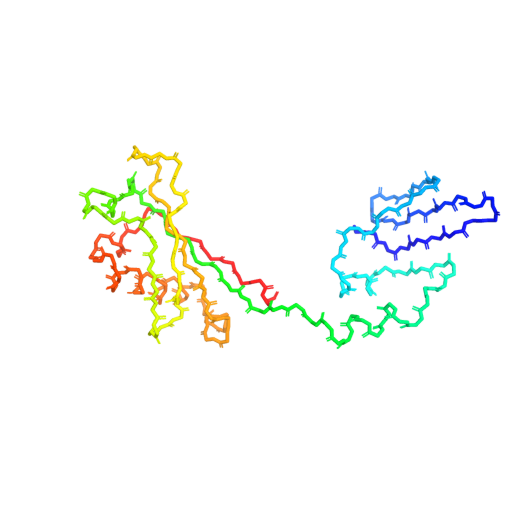6 N N . ILE A 1 91 ? -5.144 -10.693 10.343 1.00 98.06 91 ILE A N 1
ATOM 697 C CA . ILE A 1 91 ? -3.997 -10.354 11.194 1.00 98.06 91 ILE A CA 1
ATOM 698 C C . ILE A 1 91 ? -3.910 -8.843 11.395 1.00 98.06 91 ILE A C 1
ATOM 700 O O . ILE A 1 91 ? -4.092 -8.077 10.442 1.00 98.06 91 ILE A O 1
ATOM 704 N N . THR A 1 92 ? -3.630 -8.415 12.626 1.00 98.69 92 THR A N 1
ATOM 705 C CA . THR A 1 92 ? -3.514 -6.996 12.986 1.00 98.69 92 THR A CA 1
ATOM 706 C C . THR A 1 92 ? -2.125 -6.629 13.487 1.00 98.69 92 THR A C 1
ATOM 708 O O . THR A 1 92 ? -1.390 -7.487 13.964 1.00 98.69 92 THR A O 1
ATOM 711 N N . PHE A 1 93 ? -1.771 -5.348 13.382 1.00 98.62 93 PHE A N 1
ATOM 712 C CA . PHE A 1 93 ? -0.547 -4.788 13.948 1.00 98.62 93 PHE A CA 1
ATOM 713 C C . PHE A 1 93 ? -0.774 -3.364 14.444 1.00 98.62 93 PHE A C 1
ATOM 715 O O . PHE A 1 93 ? -1.457 -2.562 13.804 1.00 98.62 93 PHE A O 1
ATOM 722 N N . ASP A 1 94 ? -0.111 -3.027 15.542 1.00 98.50 94 ASP A N 1
ATOM 723 C CA . ASP A 1 94 ? -0.001 -1.661 16.027 1.00 98.50 94 ASP A CA 1
ATOM 724 C C . ASP A 1 94 ? 1.017 -0.867 15.190 1.00 98.50 94 ASP A C 1
ATOM 726 O O . ASP A 1 94 ? 2.175 -1.257 15.040 1.00 98.50 94 ASP A O 1
ATOM 730 N N . CYS A 1 95 ? 0.568 0.254 14.633 1.00 98.31 95 CYS A N 1
ATOM 731 C CA . CYS A 1 95 ? 1.356 1.210 13.854 1.00 98.31 95 CYS A CA 1
ATOM 732 C C . CYS A 1 95 ? 1.460 2.585 14.545 1.00 98.31 95 CYS A C 1
ATOM 734 O O . CYS A 1 95 ? 1.789 3.582 13.900 1.00 98.31 95 CYS A O 1
ATOM 736 N N . SER A 1 96 ? 1.137 2.664 15.835 1.00 98.31 96 SER A N 1
ATOM 737 C CA . SER A 1 96 ? 1.090 3.910 16.605 1.00 98.31 96 SER A CA 1
ATOM 738 C C . SER A 1 96 ? 2.504 4.438 16.869 1.00 98.31 96 SER A C 1
ATOM 740 O O . SER A 1 96 ? 3.367 3.669 17.308 1.00 98.31 96 SER A O 1
ATOM 742 N N . PRO A 1 97 ? 2.764 5.743 16.659 1.00 97.12 97 PRO A N 1
ATOM 743 C CA . PRO A 1 97 ? 4.100 6.325 16.786 1.00 97.12 97 PRO A CA 1
ATOM 744 C C . PRO A 1 97 ? 4.588 6.429 18.239 1.00 97.12 97 PRO A C 1
ATOM 746 O O . PRO A 1 97 ? 5.795 6.434 18.477 1.00 97.12 97 PRO A O 1
ATOM 749 N N . SER A 1 98 ? 3.673 6.522 19.207 1.00 96.69 98 SER A N 1
ATOM 750 C CA . SER A 1 98 ? 3.955 6.568 20.645 1.00 96.69 98 SER A CA 1
ATOM 751 C C . SER A 1 98 ? 2.716 6.164 21.456 1.00 96.69 98 SER A C 1
ATOM 753 O O . SER A 1 98 ? 1.637 5.969 20.892 1.00 96.69 98 SER A O 1
ATOM 755 N N . ASP A 1 99 ? 2.867 6.062 22.779 1.00 94.19 99 ASP A N 1
ATOM 756 C CA . ASP A 1 99 ? 1.756 5.792 23.706 1.00 94.19 99 ASP A CA 1
ATOM 757 C C . ASP A 1 99 ? 0.772 6.970 23.826 1.00 94.19 99 ASP A C 1
ATOM 759 O O . ASP A 1 99 ? -0.399 6.764 24.139 1.00 94.19 99 ASP A O 1
ATOM 763 N N . ASP A 1 100 ? 1.217 8.192 23.513 1.00 94.50 100 ASP A N 1
ATOM 764 C CA . ASP A 1 100 ? 0.386 9.406 23.530 1.00 94.50 100 ASP A CA 1
ATOM 765 C C . ASP A 1 100 ? -0.488 9.554 22.270 1.00 94.50 100 ASP A C 1
ATOM 767 O O . ASP A 1 100 ? -1.359 10.422 22.207 1.00 94.50 100 ASP A O 1
ATOM 771 N N . GLY A 1 101 ? -0.272 8.696 21.270 1.00 93.88 101 GLY A N 1
ATOM 772 C CA . GLY A 1 101 ? -1.086 8.599 20.067 1.00 93.88 101 GLY A CA 1
ATOM 773 C C . GLY A 1 101 ? -0.585 9.392 18.847 1.00 93.88 101 GLY A C 1
ATOM 774 O O . GLY A 1 101 ? 0.485 10.005 18.874 1.00 93.88 101 GLY A O 1
ATOM 775 N N . PRO A 1 102 ? -1.344 9.352 17.734 1.00 97.19 102 PRO A N 1
ATOM 776 C CA . PRO A 1 102 ? -2.605 8.616 17.577 1.00 97.19 102 PRO A CA 1
ATOM 777 C C . PRO A 1 102 ? -2.416 7.097 17.690 1.00 97.19 102 PRO A C 1
ATOM 779 O O . PRO A 1 102 ? -1.358 6.571 17.351 1.00 97.19 102 PRO A O 1
ATOM 782 N N . GLY A 1 103 ? -3.443 6.387 18.155 1.00 98.50 103 GLY A N 1
ATOM 783 C CA . GLY A 1 103 ? -3.478 4.929 18.059 1.00 98.50 103 GLY A CA 1
ATOM 784 C C . GLY A 1 103 ? -3.758 4.526 16.619 1.00 98.50 103 GLY A C 1
ATOM 785 O O . GLY A 1 103 ? -4.787 4.922 16.093 1.00 98.50 103 GLY A O 1
ATOM 786 N N . ILE A 1 104 ? -2.887 3.762 15.964 1.00 98.69 104 ILE A N 1
ATOM 787 C CA . ILE A 1 104 ? -3.106 3.305 14.583 1.00 98.69 104 ILE A CA 1
ATOM 788 C C . ILE A 1 104 ? -3.099 1.784 14.563 1.00 98.69 104 ILE A C 1
ATOM 790 O O . ILE A 1 104 ? -2.064 1.167 14.801 1.00 98.69 104 ILE A O 1
ATOM 794 N N . LEU A 1 105 ? -4.244 1.188 14.240 1.00 98.69 105 LEU A N 1
ATOM 795 C CA . LEU A 1 105 ? -4.379 -0.253 14.083 1.00 98.69 105 LEU A CA 1
ATOM 796 C C . LEU A 1 105 ? -4.458 -0.601 12.596 1.00 98.69 105 LEU A C 1
ATOM 798 O O . LEU A 1 105 ? -5.367 -0.159 11.892 1.00 98.69 105 LEU A O 1
ATOM 802 N N . LEU A 1 106 ? -3.496 -1.390 12.125 1.00 98.62 106 LEU A N 1
ATOM 803 C CA . LEU A 1 106 ? -3.514 -2.015 10.807 1.00 98.62 106 LEU A CA 1
ATOM 804 C C . LEU A 1 106 ? -4.199 -3.378 10.912 1.00 98.62 106 LEU A C 1
ATOM 806 O O . LEU A 1 106 ? -3.871 -4.161 11.797 1.00 98.62 106 LEU A O 1
ATOM 810 N N . GLY A 1 107 ? -5.064 -3.695 9.955 1.00 98.38 107 GLY A N 1
ATOM 811 C CA . GLY A 1 107 ? -5.557 -5.037 9.671 1.00 98.38 107 GLY A CA 1
ATOM 812 C C . GLY A 1 107 ? -5.259 -5.419 8.227 1.00 98.38 107 GLY A C 1
ATOM 813 O O . GLY A 1 107 ? -5.629 -4.698 7.299 1.00 98.38 107 GLY A O 1
ATOM 814 N N . PHE A 1 108 ? -4.607 -6.557 8.020 1.00 98.25 108 PHE A N 1
ATOM 815 C CA . PHE A 1 108 ? -4.550 -7.174 6.700 1.00 98.25 108 PHE A CA 1
ATOM 816 C C . PHE A 1 108 ? -5.875 -7.865 6.396 1.00 98.25 108 PHE A C 1
ATOM 818 O O . PHE A 1 108 ? -6.418 -8.561 7.258 1.00 98.25 108 PHE A O 1
ATOM 825 N N . THR A 1 109 ? -6.376 -7.675 5.174 1.00 97.25 109 THR A N 1
ATOM 826 C CA . THR A 1 109 ? -7.672 -8.193 4.745 1.00 97.25 109 THR A CA 1
ATOM 827 C C . THR A 1 109 ? -7.583 -9.143 3.557 1.00 97.25 109 THR A C 1
ATOM 829 O O . THR A 1 109 ? -6.791 -8.936 2.633 1.00 97.25 109 THR A O 1
ATOM 832 N N . ASP A 1 110 ? -8.390 -10.209 3.576 1.00 94.31 110 ASP A N 1
ATOM 833 C CA . ASP A 1 110 ? -8.509 -11.136 2.444 1.00 94.31 110 ASP A CA 1
ATOM 834 C C . ASP A 1 110 ? -9.165 -10.424 1.255 1.00 94.31 110 ASP A C 1
ATOM 836 O O . ASP A 1 110 ? -10.377 -10.196 1.226 1.00 94.31 110 ASP A O 1
ATOM 840 N N . ALA A 1 111 ? -8.350 -10.102 0.250 1.00 93.88 111 ALA A N 1
ATOM 841 C CA . ALA A 1 111 ? -8.766 -9.367 -0.938 1.00 93.88 111 ALA A CA 1
ATOM 842 C C . ALA A 1 111 ? -9.947 -10.022 -1.677 1.00 93.88 111 ALA A C 1
ATOM 844 O O . ALA A 1 111 ? -10.751 -9.329 -2.294 1.00 93.88 111 ALA A O 1
ATOM 845 N N . ARG A 1 112 ? -10.114 -11.351 -1.591 1.00 92.00 112 ARG A N 1
ATOM 846 C CA . ARG A 1 112 ? -11.189 -12.074 -2.298 1.00 92.00 112 ARG A CA 1
ATOM 847 C C . ARG A 1 112 ? -12.581 -11.699 -1.801 1.00 92.00 112 ARG A C 1
ATOM 849 O O . ARG A 1 112 ? -13.531 -11.727 -2.578 1.00 92.00 112 ARG A O 1
ATOM 856 N N . THR A 1 113 ? -12.708 -11.406 -0.510 1.00 93.38 113 THR A N 1
ATOM 857 C CA . THR A 1 113 ? -13.986 -11.068 0.133 1.00 93.38 113 THR A CA 1
ATOM 858 C C . THR A 1 113 ? -14.090 -9.584 0.453 1.00 93.38 113 THR A C 1
ATOM 860 O O . THR A 1 113 ? -15.201 -9.062 0.513 1.00 93.38 113 THR A O 1
ATOM 863 N N . PHE A 1 114 ? -12.956 -8.905 0.633 1.00 96.38 114 PHE A N 1
ATOM 864 C CA . PHE A 1 114 ? -12.892 -7.499 1.002 1.00 96.38 114 PHE A CA 1
ATOM 865 C C . PHE A 1 114 ? -12.989 -6.558 -0.207 1.00 96.38 114 PHE A C 1
ATOM 867 O O . PHE A 1 114 ? -13.853 -5.685 -0.225 1.00 96.38 114 PHE A O 1
ATOM 874 N N . ASP A 1 115 ? -12.163 -6.751 -1.238 1.00 96.50 115 ASP A N 1
ATOM 875 C CA . ASP A 1 115 ? -12.030 -5.813 -2.367 1.00 96.50 115 ASP A CA 1
ATOM 876 C C . ASP A 1 115 ? -13.318 -5.628 -3.191 1.00 96.50 115 ASP A C 1
ATOM 878 O O . ASP A 1 115 ? -13.581 -4.501 -3.617 1.00 96.50 115 ASP A O 1
ATOM 882 N N . PRO A 1 116 ? -14.170 -6.659 -3.394 1.00 95.88 116 PRO A N 1
ATOM 883 C CA . PRO A 1 116 ? -15.433 -6.492 -4.116 1.00 95.88 116 PRO A CA 1
ATOM 884 C C . PRO A 1 116 ? -16.473 -5.617 -3.397 1.00 95.88 116 PRO A C 1
ATOM 886 O O . PRO A 1 116 ? -17.490 -5.262 -3.996 1.00 95.88 116 PRO A O 1
ATOM 889 N N . LEU A 1 117 ? -16.280 -5.317 -2.109 1.00 96.94 117 LEU A N 1
ATOM 890 C CA . LEU A 1 117 ? -17.215 -4.519 -1.317 1.00 96.94 117 LEU A CA 1
ATOM 891 C C . LEU A 1 117 ? -17.073 -3.022 -1.633 1.00 96.94 117 LEU A C 1
ATOM 893 O O . LEU A 1 117 ? -15.997 -2.549 -2.004 1.00 96.94 117 LEU A O 1
ATOM 897 N N . SER A 1 118 ? -18.146 -2.249 -1.425 1.00 97.88 118 SER A N 1
ATOM 898 C CA . SER A 1 118 ? -18.064 -0.783 -1.493 1.00 97.88 11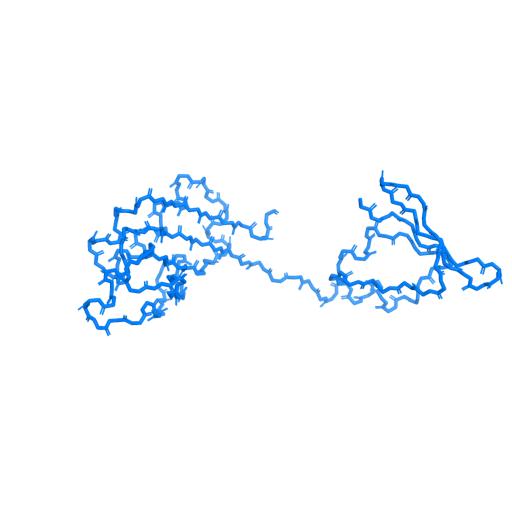8 SER A CA 1
ATOM 899 C C . SER A 1 118 ? -17.155 -0.235 -0.382 1.00 97.88 118 SER A C 1
ATOM 901 O O . SER A 1 118 ? -17.015 -0.893 0.652 1.00 97.88 118 SER A O 1
ATOM 903 N N . PRO A 1 119 ? -16.565 0.964 -0.541 1.00 97.88 119 PRO A N 1
ATOM 904 C CA . PRO A 1 119 ? -15.721 1.570 0.493 1.00 97.88 119 PRO A CA 1
ATOM 905 C C . PRO A 1 119 ? -16.393 1.638 1.872 1.00 97.88 119 PRO A C 1
ATOM 907 O O . PRO A 1 119 ? -15.784 1.299 2.883 1.00 97.88 119 PRO A O 1
ATOM 910 N N . GLU A 1 120 ? -17.680 1.988 1.920 1.00 98.06 120 GLU A N 1
ATOM 911 C CA . GLU A 1 120 ? -18.453 2.046 3.166 1.00 98.06 120 GLU A CA 1
ATOM 912 C C . GLU A 1 120 ? -18.560 0.659 3.796 1.00 98.06 120 GLU A C 1
ATOM 914 O O . GLU A 1 120 ? -18.367 0.492 4.999 1.00 98.06 120 GLU A O 1
ATOM 919 N N . ARG A 1 121 ? -18.808 -0.368 2.973 1.00 98.19 121 ARG A N 1
ATOM 920 C CA . ARG A 1 121 ? -18.943 -1.726 3.484 1.00 98.19 121 ARG A CA 1
ATOM 921 C C . ARG A 1 121 ? -17.606 -2.322 3.915 1.00 98.19 121 ARG A C 1
ATOM 923 O O . ARG A 1 121 ? -17.594 -3.080 4.880 1.00 98.19 121 ARG A O 1
ATOM 930 N N . ARG A 1 122 ? -16.501 -1.967 3.251 1.00 98.25 122 ARG A N 1
ATOM 931 C CA . ARG A 1 122 ? -15.131 -2.315 3.667 1.00 98.25 122 ARG A CA 1
ATOM 932 C C . ARG A 1 122 ? -14.796 -1.719 5.028 1.00 98.25 122 ARG A C 1
ATOM 934 O O . ARG A 1 122 ? -14.339 -2.454 5.905 1.00 98.25 122 ARG A O 1
ATOM 941 N N . ARG A 1 123 ? -15.133 -0.443 5.238 1.00 98.38 123 ARG A N 1
ATOM 942 C CA . ARG A 1 123 ? -15.046 0.204 6.552 1.00 98.38 123 ARG A CA 1
ATOM 943 C C . ARG A 1 123 ? -15.818 -0.574 7.611 1.00 98.38 123 ARG A C 1
ATOM 945 O O . ARG A 1 123 ? -15.224 -0.972 8.607 1.00 98.38 123 ARG A O 1
ATOM 952 N N . ASP A 1 124 ? -17.099 -0.850 7.380 1.00 98.00 124 ASP A N 1
ATOM 953 C CA . ASP A 1 124 ? -17.942 -1.542 8.362 1.00 98.00 124 ASP A CA 1
ATOM 954 C C . ASP A 1 124 ? -17.385 -2.913 8.765 1.00 98.00 124 ASP A C 1
ATOM 956 O O . ASP A 1 124 ? -17.313 -3.228 9.951 1.00 98.00 124 ASP A O 1
ATOM 960 N N . VAL A 1 125 ? -16.994 -3.748 7.793 1.00 98.00 125 VAL A N 1
ATOM 961 C CA . VAL A 1 125 ? -16.515 -5.109 8.090 1.00 98.00 125 VAL A CA 1
ATOM 962 C C . VAL A 1 125 ? -15.130 -5.111 8.733 1.00 98.00 125 VAL A C 1
ATOM 964 O O . VAL A 1 125 ? -14.850 -5.985 9.551 1.00 98.00 125 VAL A O 1
ATOM 967 N N . ALA A 1 126 ? -14.272 -4.140 8.402 1.00 98.25 126 ALA A N 1
ATOM 968 C CA . ALA A 1 126 ? -12.975 -3.991 9.051 1.00 98.25 126 ALA A CA 1
ATOM 969 C C . ALA A 1 126 ? -13.129 -3.533 10.506 1.00 98.25 126 ALA A C 1
ATOM 971 O O . ALA A 1 126 ? -12.535 -4.141 11.395 1.00 98.25 126 ALA A O 1
ATOM 972 N N . LEU A 1 127 ? -13.962 -2.515 10.758 1.00 98.38 127 LEU A N 1
ATOM 973 C CA . LEU A 1 127 ? -14.232 -2.046 12.118 1.00 98.38 127 LEU A CA 1
ATOM 974 C C . LEU A 1 127 ? -14.920 -3.121 12.953 1.00 98.38 127 LEU A C 1
ATOM 976 O O . LEU A 1 127 ? -14.522 -3.322 14.090 1.00 98.38 127 LEU A O 1
ATOM 980 N N . ALA A 1 128 ? -15.856 -3.887 12.385 1.00 97.88 128 ALA A N 1
ATOM 981 C CA . ALA A 1 128 ? -16.444 -5.031 13.079 1.00 97.88 128 ALA A CA 1
ATOM 982 C C . ALA A 1 128 ? -15.384 -6.066 13.499 1.00 97.88 128 ALA A C 1
ATOM 984 O O . ALA A 1 128 ? -15.434 -6.568 14.620 1.00 97.88 128 ALA A O 1
ATOM 985 N N . GLY A 1 129 ? -14.399 -6.346 12.635 1.00 97.62 129 GLY A N 1
ATOM 986 C CA . GLY A 1 129 ? -13.261 -7.206 12.971 1.00 97.62 129 GLY A CA 1
ATOM 987 C C . GLY A 1 129 ? -12.403 -6.628 14.099 1.00 97.62 129 GLY A C 1
ATOM 988 O O . GLY A 1 129 ? -12.092 -7.326 15.060 1.00 97.62 129 GLY A O 1
ATOM 989 N N . PHE A 1 130 ? -12.072 -5.335 14.042 1.00 98.25 130 PHE A N 1
ATOM 990 C CA . PHE A 1 130 ? -11.327 -4.679 15.120 1.00 98.25 130 PHE A CA 1
ATOM 991 C C . PHE A 1 130 ? -12.109 -4.647 16.438 1.00 98.25 130 PHE A C 1
ATOM 993 O O . PHE A 1 130 ? -11.526 -4.902 17.485 1.00 98.25 130 PHE A O 1
ATOM 1000 N N . THR A 1 131 ? -13.420 -4.406 16.405 1.00 97.81 131 THR A N 1
ATOM 1001 C CA . THR A 1 131 ? -14.295 -4.451 17.584 1.00 97.81 131 THR A CA 1
ATOM 1002 C C . THR A 1 131 ? -14.371 -5.848 18.185 1.00 97.81 131 THR A C 1
ATOM 1004 O O . THR A 1 131 ? -14.300 -5.982 19.402 1.00 97.81 131 THR A O 1
ATOM 1007 N N . ALA A 1 132 ? -14.448 -6.895 17.362 1.00 96.94 132 ALA A N 1
ATOM 1008 C CA . ALA A 1 132 ? -14.432 -8.271 17.852 1.00 96.94 132 ALA A CA 1
ATOM 1009 C C . ALA A 1 132 ? -13.118 -8.625 18.576 1.00 96.94 132 ALA A C 1
ATOM 1011 O O . ALA A 1 132 ? -13.139 -9.389 19.538 1.00 96.94 132 ALA A O 1
ATOM 1012 N N . LEU A 1 133 ? -11.989 -8.054 18.138 1.00 96.69 133 LEU A N 1
ATOM 1013 C CA . LEU A 1 133 ? -10.657 -8.344 18.680 1.00 96.69 133 LEU A CA 1
ATOM 1014 C C . LEU A 1 133 ? -10.258 -7.448 19.866 1.00 96.69 133 LEU A C 1
ATOM 1016 O O . LEU A 1 133 ? -9.616 -7.921 20.799 1.00 96.69 133 LEU A O 1
ATOM 1020 N N . PHE A 1 134 ? -10.623 -6.164 19.834 1.00 97.12 134 PHE A N 1
ATOM 1021 C CA . PHE A 1 134 ? -10.142 -5.138 20.772 1.00 97.12 134 PHE A CA 1
ATOM 1022 C C . PHE A 1 134 ? -11.264 -4.451 21.571 1.00 97.12 134 PHE A C 1
ATOM 1024 O O . PHE A 1 134 ? -10.987 -3.568 22.382 1.00 97.12 134 PHE A O 1
ATOM 1031 N N . GLY A 1 135 ? -12.520 -4.865 21.379 1.00 96.94 135 GLY A N 1
ATOM 1032 C CA . GLY A 1 135 ? -13.687 -4.360 22.104 1.00 96.94 135 GLY A CA 1
ATOM 1033 C C . GLY A 1 135 ? -14.297 -3.082 21.520 1.00 96.94 135 GLY A C 1
ATOM 1034 O O . GLY A 1 135 ? -13.859 -2.555 20.497 1.00 96.94 135 GLY A O 1
ATOM 1035 N N . ASP A 1 136 ? -15.329 -2.571 22.196 1.00 97.50 136 ASP A N 1
ATOM 1036 C CA . ASP A 1 136 ? -16.199 -1.488 21.707 1.00 97.50 136 ASP A CA 1
ATOM 1037 C C . ASP A 1 136 ? -15.449 -0.201 21.333 1.00 97.50 136 ASP A C 1
ATOM 1039 O O . ASP A 1 136 ? -15.863 0.503 20.413 1.00 97.50 136 ASP A O 1
ATOM 1043 N N . ALA A 1 137 ? -14.317 0.088 21.981 1.00 96.69 137 ALA A N 1
ATOM 1044 C CA . ALA A 1 137 ? -13.490 1.253 21.662 1.00 96.69 137 ALA A CA 1
ATOM 1045 C C . ALA A 1 137 ? -12.972 1.241 20.209 1.00 96.69 137 ALA A C 1
ATOM 1047 O O . ALA A 1 137 ? -12.798 2.302 19.616 1.00 96.69 137 ALA A O 1
ATOM 1048 N N . ALA A 1 138 ? -12.799 0.061 19.597 1.00 97.88 138 ALA A N 1
ATOM 1049 C CA . ALA A 1 138 ? -12.415 -0.056 18.189 1.00 97.88 138 ALA A CA 1
ATOM 1050 C C . ALA A 1 138 ? -13.545 0.298 17.196 1.00 97.88 138 ALA A C 1
ATOM 1052 O O . ALA A 1 138 ? -13.300 0.418 15.998 1.00 97.88 138 ALA A O 1
ATOM 1053 N N . SER A 1 139 ? -14.791 0.445 17.656 1.00 97.81 139 SER A N 1
ATOM 1054 C CA . SER A 1 139 ? -15.922 0.762 16.768 1.00 97.81 139 SER A CA 1
ATOM 1055 C C . SER A 1 139 ? -15.990 2.239 16.358 1.00 97.81 139 SER A C 1
ATOM 1057 O O . SER A 1 139 ? -16.639 2.562 15.360 1.00 97.81 139 SER A O 1
ATOM 1059 N N . ASP A 1 140 ? -15.298 3.120 17.088 1.00 97.31 140 ASP A N 1
ATOM 1060 C CA . ASP A 1 140 ? -15.355 4.577 16.919 1.00 97.31 140 ASP A CA 1
ATOM 1061 C C . ASP A 1 140 ? -13.965 5.175 16.622 1.00 97.31 140 ASP A C 1
ATOM 1063 O O . ASP A 1 140 ? -13.353 5.830 17.472 1.00 97.31 140 ASP A O 1
ATOM 1067 N N . PRO A 1 141 ? -13.400 4.912 15.429 1.00 98.31 141 PRO A N 1
ATOM 1068 C CA . PRO A 1 141 ? -12.135 5.510 15.031 1.00 98.31 141 PRO A CA 1
ATOM 1069 C C . PRO A 1 141 ? -12.305 6.993 14.681 1.00 98.31 141 PRO A C 1
ATOM 1071 O O . PRO A 1 141 ? -13.307 7.402 14.090 1.00 98.31 141 PRO A O 1
ATOM 1074 N N . VAL A 1 142 ? -11.266 7.788 14.942 1.00 98.25 142 VAL A N 1
ATOM 1075 C CA . VAL A 1 142 ? -11.200 9.186 14.488 1.00 98.25 142 VAL A CA 1
ATOM 1076 C C . VAL A 1 142 ? -11.046 9.286 12.971 1.00 98.25 142 VAL A C 1
ATOM 1078 O O . VAL A 1 142 ? -11.490 10.266 12.379 1.00 98.25 142 VAL A O 1
ATOM 1081 N N . ASP A 1 143 ? -10.425 8.282 12.346 1.00 98.19 143 ASP A N 1
ATOM 1082 C CA . ASP A 1 143 ? -10.302 8.178 10.894 1.00 98.19 143 ASP A CA 1
ATOM 1083 C C . ASP A 1 143 ? -10.139 6.717 10.457 1.00 98.19 143 ASP A C 1
ATOM 1085 O O . ASP A 1 143 ? -9.671 5.865 11.219 1.00 98.19 143 ASP A O 1
ATOM 1089 N N . TYR A 1 144 ? -10.518 6.423 9.219 1.00 98.62 144 TYR A N 1
ATOM 1090 C CA . TYR A 1 144 ? -10.389 5.102 8.621 1.00 98.62 144 TYR A CA 1
ATOM 1091 C C . TYR A 1 144 ? -9.938 5.211 7.168 1.00 98.62 144 TYR A C 1
ATOM 1093 O O . TYR A 1 144 ? -10.518 5.962 6.384 1.00 98.62 144 TYR A O 1
ATOM 1101 N N . LEU A 1 145 ? -8.965 4.385 6.789 1.00 98.25 145 LEU A N 1
ATOM 1102 C CA . LEU A 1 145 ? -8.526 4.253 5.406 1.00 98.25 145 LEU A CA 1
ATOM 1103 C C . LEU A 1 145 ? -8.264 2.793 5.068 1.00 98.25 145 LEU A C 1
ATOM 1105 O O . LEU A 1 145 ? -7.640 2.072 5.840 1.00 98.25 145 LEU A O 1
ATOM 1109 N N . ASP A 1 146 ? -8.663 2.375 3.874 1.00 98.12 146 ASP A N 1
ATOM 1110 C CA . ASP A 1 146 ? -8.242 1.105 3.304 1.00 98.12 146 ASP A CA 1
ATOM 1111 C C . ASP A 1 146 ? -7.585 1.280 1.936 1.00 98.12 146 ASP A C 1
ATOM 1113 O O . ASP A 1 146 ? -7.798 2.267 1.228 1.00 98.12 146 ASP A O 1
ATOM 1117 N N . HIS A 1 147 ? -6.754 0.309 1.574 1.00 97.81 147 HIS A N 1
ATOM 1118 C CA . HIS A 1 147 ? -6.182 0.211 0.243 1.00 97.81 147 HIS A CA 1
ATOM 1119 C C . HIS A 1 147 ? -6.261 -1.223 -0.268 1.00 97.81 147 HIS A C 1
ATOM 1121 O O . HIS A 1 147 ? -5.745 -2.149 0.370 1.00 97.81 147 HIS A O 1
ATOM 1127 N N . CYS A 1 148 ? -6.881 -1.372 -1.438 1.00 96.56 148 CYS A N 1
ATOM 1128 C CA . CYS A 1 148 ? -6.981 -2.631 -2.158 1.00 96.56 148 CYS A CA 1
ATOM 1129 C C . CYS A 1 148 ? -5.814 -2.748 -3.143 1.00 96.56 148 CYS A C 1
ATOM 1131 O O . CYS A 1 148 ? -5.845 -2.115 -4.193 1.00 96.56 148 CYS A O 1
ATOM 1133 N N . TRP A 1 149 ? -4.769 -3.514 -2.810 1.00 93.75 149 TRP A N 1
ATOM 1134 C CA . TRP A 1 149 ? -3.570 -3.589 -3.664 1.00 93.75 149 TRP A CA 1
ATOM 1135 C C . TRP A 1 149 ? -3.767 -4.441 -4.921 1.00 93.75 149 TRP A C 1
ATOM 1137 O O . TRP A 1 149 ? -2.959 -4.349 -5.840 1.00 93.75 149 TRP A O 1
ATOM 1147 N N . GLY A 1 150 ? -4.792 -5.299 -4.940 1.00 85.38 150 GLY A N 1
ATOM 1148 C CA . GLY A 1 150 ? -5.126 -6.142 -6.090 1.00 85.38 150 GLY A CA 1
ATOM 1149 C C . GLY A 1 150 ? -6.130 -5.520 -7.067 1.00 85.38 150 GLY A C 1
ATOM 1150 O O . GLY A 1 150 ? -6.515 -6.201 -8.016 1.00 85.38 150 GLY A O 1
ATOM 1151 N N . ALA A 1 151 ? -6.592 -4.291 -6.805 1.00 76.75 151 ALA A N 1
ATOM 1152 C CA . ALA A 1 151 ? -7.612 -3.591 -7.590 1.00 76.75 151 ALA A CA 1
ATOM 1153 C C . ALA A 1 151 ? -7.029 -2.756 -8.741 1.00 76.75 151 ALA A C 1
ATOM 1155 O O . ALA A 1 151 ? -5.886 -2.261 -8.613 1.00 76.75 151 ALA A O 1
#

Mean predicted aligned error: 3.9 Å

Secondary structure (DSSP, 8-state):
-EEEEEE-TTS-EEEEETTEEEEES-----S-TGGGGGSEEESPPPHHHHHHHHHSPPPP-EEEEEEESS-HHHHTT--S-EE-SSSSEEEEEE--SSTTS-EEEEEEE-HHHHTTS-HHHHHHHHHHHHHHHH-GGGGS-SEEEEEETT-

Foldseek 3Di:
DWQEWEQDPVRWIWTQDPVGIDIGNDDDPPDDLLCCVNYHYVVHDPCVSVVCNVVDDDDWKKKKKFWAQFLVLVVVVDQLWDADPDFFFGTKGWPFPDRRDRTMIMTMGDLVPQVVDDPVVNLVRVLVVVCVVRNPSSNDGPDMDMDGPPD

Sequence (151 aa):
PVRVITRNIDHTLTVTSDGGTFTAGTVVVAVPPEHRGAIEFAPELPAEYTQLSRHWPQGHLSKAYAAYTTPFWRAEGYSGEALSDEGPVFITFDCSPSDDGPGILLGFTDARTFDPLSPERRRDVALAGFTALFGDAASDPVDYLDHCWGA

Solvent-accessible surface area (backbone atoms only — not comparable to full-atom values): 8525 Å² total; per-residue (Å²): 97,70,43,35,41,35,60,45,94,87,60,33,34,39,39,36,31,79,88,46,74,48,77,39,83,73,85,84,84,91,61,59,61,54,62,49,76,63,40,48,46,40,73,69,72,66,67,64,59,62,50,46,26,74,77,53,71,82,83,60,48,21,42,39,37,39,30,27,75,40,41,61,53,49,80,75,72,41,76,48,65,50,77,43,97,58,78,44,35,34,40,35,35,57,67,40,88,42,83,82,32,50,9,28,41,38,27,41,27,44,33,88,74,39,57,84,44,55,73,70,54,40,52,53,53,45,31,51,41,41,21,75,74,69,36,74,73,44,64,65,51,78,42,77,52,73,49,58,70,66,111

pLDDT: mean 95.91, std 3.42, range [76.75, 98.69]